Protein AF-A0AAW8KJ86-F1 (afdb_monomer)

Sequence (73 aa):
CLSTPLGAKLFVSSAVPKGTIIGLDRRYALEMVQAGGINVEYDKLIDCQMERAAVTSIAGFSKIFPDAVKVLA

Structure (mmCIF, N/CA/C/O backbone):
data_AF-A0AAW8KJ86-F1
#
_entry.id   AF-A0AAW8KJ86-F1
#
loop_
_atom_site.group_PDB
_atom_site.id
_atom_site.type_symbol
_atom_site.label_atom_id
_atom_site.label_alt_id
_atom_site.label_comp_id
_atom_site.label_asym_id
_atom_site.label_entity_id
_atom_site.label_seq_id
_atom_site.pdbx_PDB_ins_code
_atom_site.Cartn_x
_atom_site.Cartn_y
_atom_site.Cartn_z
_atom_site.occupancy
_atom_site.B_iso_or_equiv
_atom_site.auth_seq_id
_atom_site.auth_comp_id
_atom_site.auth_asym_id
_atom_site.auth_atom_id
_atom_site.pdbx_PDB_model_num
ATOM 1 N N . CYS A 1 1 ? 9.147 -13.775 10.659 1.00 47.88 1 CYS A N 1
ATOM 2 C CA . CYS A 1 1 ? 9.011 -13.456 9.221 1.00 47.88 1 CYS A CA 1
ATOM 3 C C . CYS A 1 1 ? 8.893 -14.771 8.460 1.00 47.88 1 CYS A C 1
ATOM 5 O O . CYS A 1 1 ? 9.822 -15.562 8.521 1.00 47.88 1 CYS A O 1
ATOM 7 N N . LEU A 1 2 ? 7.757 -15.042 7.806 1.00 53.12 2 LEU A N 1
ATOM 8 C CA . LEU A 1 2 ? 7.654 -16.188 6.896 1.00 53.12 2 LEU A CA 1
ATOM 9 C C . LEU A 1 2 ? 8.349 -15.806 5.583 1.00 53.12 2 LEU A C 1
ATOM 11 O O . LEU A 1 2 ? 7.851 -14.956 4.842 1.00 53.12 2 LEU A O 1
ATOM 15 N N . SER A 1 3 ? 9.519 -16.384 5.330 1.00 55.25 3 SER A N 1
ATOM 16 C CA . SER A 1 3 ? 10.201 -16.309 4.039 1.00 55.25 3 SER A CA 1
ATOM 17 C C . SER A 1 3 ? 9.747 -17.481 3.177 1.00 55.25 3 SER A C 1
ATOM 19 O O . SER A 1 3 ? 9.955 -18.638 3.540 1.00 55.25 3 SER A O 1
ATOM 21 N N . THR A 1 4 ? 9.108 -17.183 2.050 1.00 67.12 4 THR A N 1
ATOM 22 C CA . THR A 1 4 ? 8.799 -18.198 1.030 1.00 67.12 4 THR A CA 1
ATOM 23 C C . THR A 1 4 ? 10.085 -18.689 0.354 1.00 67.12 4 THR A C 1
ATOM 25 O O . THR A 1 4 ? 11.080 -17.959 0.355 1.00 67.12 4 THR A O 1
ATOM 28 N N . PRO A 1 5 ? 10.083 -19.872 -0.288 1.00 65.81 5 PRO A N 1
ATOM 29 C CA . PRO A 1 5 ? 11.210 -20.329 -1.111 1.00 65.81 5 PRO A CA 1
ATOM 30 C C . PRO A 1 5 ? 11.595 -19.344 -2.234 1.00 65.81 5 PRO A C 1
ATOM 32 O O . PRO A 1 5 ? 12.714 -19.385 -2.727 1.00 65.81 5 PRO A O 1
ATOM 35 N N . LEU A 1 6 ? 10.700 -18.417 -2.595 1.00 71.75 6 LEU A N 1
ATOM 36 C CA . LEU A 1 6 ? 10.927 -17.332 -3.556 1.00 71.75 6 LEU A CA 1
ATOM 37 C C . LEU A 1 6 ? 11.593 -16.080 -2.948 1.00 71.75 6 LEU A C 1
ATOM 39 O O . LEU A 1 6 ? 11.735 -15.070 -3.630 1.00 71.75 6 LEU A O 1
ATOM 43 N N . GLY A 1 7 ? 11.968 -16.094 -1.664 1.00 73.06 7 GLY A N 1
ATOM 44 C CA . GLY A 1 7 ? 12.620 -14.958 -0.997 1.00 73.06 7 GLY A CA 1
ATOM 45 C C . GLY A 1 7 ? 11.690 -13.776 -0.687 1.00 73.06 7 GLY A C 1
ATOM 46 O O . GLY A 1 7 ? 12.139 -12.752 -0.168 1.00 73.06 7 GLY A O 1
ATOM 47 N N . ALA A 1 8 ? 10.387 -13.903 -0.954 1.00 78.69 8 ALA A N 1
ATOM 48 C CA . ALA A 1 8 ? 9.405 -12.872 -0.646 1.00 78.69 8 ALA A CA 1
ATOM 49 C C . ALA A 1 8 ? 9.066 -12.850 0.853 1.00 78.69 8 ALA A C 1
ATOM 51 O O . ALA A 1 8 ? 8.871 -13.898 1.482 1.00 78.69 8 ALA A O 1
ATOM 52 N N . LYS A 1 9 ? 8.954 -11.637 1.410 1.00 81.88 9 LYS A N 1
ATOM 53 C CA . LYS A 1 9 ? 8.467 -11.406 2.776 1.00 81.88 9 LYS A CA 1
ATOM 54 C C . LYS A 1 9 ? 6.943 -11.432 2.775 1.00 81.88 9 LYS A C 1
ATOM 56 O O . LYS A 1 9 ? 6.321 -10.581 2.146 1.00 81.88 9 LYS A O 1
ATOM 61 N N . LEU A 1 10 ? 6.359 -12.379 3.504 1.00 82.00 10 LEU A N 1
ATOM 62 C CA . LEU A 1 10 ? 4.912 -12.446 3.689 1.00 82.00 10 LEU A CA 1
ATOM 63 C C . LEU A 1 10 ? 4.467 -11.600 4.882 1.00 82.00 10 LEU A C 1
ATOM 65 O O . LEU A 1 10 ? 5.046 -11.682 5.970 1.00 82.00 10 LEU A O 1
ATOM 69 N N . PHE A 1 11 ? 3.396 -10.840 4.671 1.00 83.56 11 PHE A N 1
ATOM 70 C CA . PHE A 1 11 ? 2.680 -10.101 5.702 1.00 83.56 11 PHE A CA 1
ATOM 71 C C . PHE A 1 11 ? 1.227 -10.562 5.698 1.00 83.56 11 PHE A C 1
ATOM 73 O O . PHE A 1 11 ? 0.562 -10.515 4.666 1.00 83.56 11 PHE A O 1
ATOM 80 N N . VAL A 1 12 ? 0.743 -11.025 6.849 1.00 82.50 12 VAL A N 1
ATOM 81 C CA . VAL A 1 12 ? -0.671 -11.359 7.030 1.00 82.50 12 VAL A CA 1
ATOM 82 C C . VAL A 1 12 ? -1.372 -10.099 7.515 1.00 82.50 12 VAL A C 1
ATOM 84 O O . VAL A 1 12 ? -0.980 -9.533 8.533 1.00 82.50 12 VAL A O 1
ATOM 87 N N . SER A 1 13 ? -2.383 -9.649 6.778 1.00 83.38 13 SER A N 1
ATOM 88 C CA . SER A 1 13 ? -3.165 -8.463 7.119 1.00 83.38 13 SER A CA 1
ATOM 89 C C . SER A 1 13 ? -4.649 -8.777 7.014 1.00 83.38 13 SER A C 1
ATOM 91 O O . SER A 1 13 ? -5.094 -9.341 6.017 1.00 83.38 13 SER A O 1
ATOM 93 N N . SER A 1 14 ? -5.418 -8.380 8.028 1.00 85.81 14 SER A N 1
ATOM 94 C CA . SER A 1 14 ? -6.884 -8.472 8.028 1.00 85.81 14 SER A CA 1
ATOM 95 C C . SER A 1 14 ? -7.541 -7.538 7.009 1.00 85.81 14 SER A C 1
ATOM 97 O O . SER A 1 14 ? -8.714 -7.712 6.697 1.00 85.81 14 SER A O 1
ATOM 99 N N . ALA A 1 15 ? -6.793 -6.566 6.476 1.00 85.69 15 ALA A N 1
ATOM 100 C CA . ALA A 1 15 ? -7.263 -5.668 5.427 1.00 85.69 15 ALA A CA 1
ATOM 101 C C . ALA A 1 15 ? -7.328 -6.340 4.044 1.00 85.69 15 ALA A C 1
ATOM 103 O O . ALA A 1 15 ? -7.925 -5.783 3.125 1.00 85.69 15 ALA A O 1
ATOM 104 N N . VAL A 1 16 ? -6.709 -7.516 3.876 1.00 84.94 16 VAL A N 1
ATOM 105 C CA . VAL A 1 16 ? -6.765 -8.278 2.624 1.00 84.94 16 VAL A CA 1
ATOM 106 C C . VAL A 1 16 ? -7.927 -9.280 2.698 1.00 84.94 16 VAL A C 1
ATOM 108 O O . VAL A 1 16 ? -8.010 -10.031 3.675 1.00 84.94 16 VAL A O 1
ATOM 111 N N . PRO A 1 17 ? -8.828 -9.320 1.697 1.00 86.44 17 PRO A N 1
ATOM 112 C CA . PRO A 1 17 ? -9.919 -10.290 1.652 1.00 86.44 17 PRO A CA 1
ATOM 113 C C . PRO A 1 17 ? -9.433 -11.745 1.721 1.00 86.44 17 PRO A C 1
ATOM 115 O O . PRO A 1 17 ? -8.333 -12.084 1.278 1.00 86.44 17 PRO A O 1
ATOM 118 N N . LYS A 1 18 ? -10.273 -12.633 2.269 1.00 85.06 18 LYS A N 1
ATOM 119 C CA . LYS A 1 18 ? -9.956 -14.066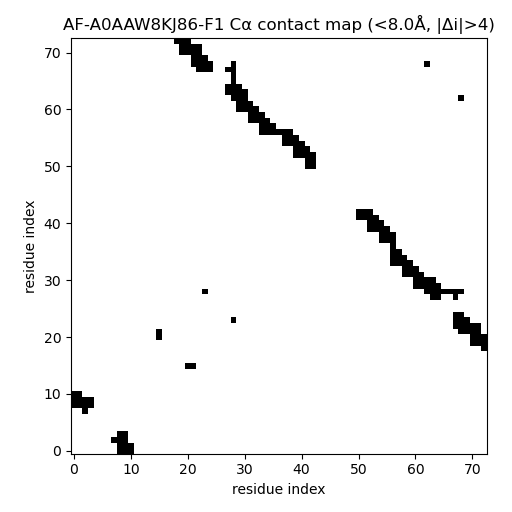 2.361 1.00 85.06 18 LYS A CA 1
ATOM 120 C C . LYS A 1 18 ? -9.726 -14.657 0.969 1.00 85.06 18 LYS A C 1
ATOM 122 O O . LYS A 1 18 ? -10.523 -14.433 0.067 1.00 85.06 18 LYS A O 1
ATOM 127 N N . GLY A 1 19 ? -8.662 -15.450 0.835 1.00 83.88 19 GLY A N 1
ATOM 128 C CA . GLY A 1 19 ? -8.290 -16.100 -0.425 1.00 83.88 19 GLY A CA 1
ATOM 129 C C . GLY A 1 19 ? -7.518 -15.204 -1.396 1.00 83.88 19 GLY A C 1
ATOM 130 O O . GLY A 1 19 ? -7.121 -15.677 -2.448 1.00 83.88 19 GLY A O 1
ATOM 131 N N . THR A 1 20 ? -7.259 -13.940 -1.051 1.00 84.50 20 THR A N 1
ATOM 132 C CA . THR A 1 20 ? -6.531 -13.012 -1.923 1.00 84.50 20 THR A CA 1
ATOM 133 C C . THR A 1 20 ? -5.088 -12.826 -1.461 1.00 84.50 20 THR A C 1
ATOM 135 O O . THR A 1 20 ? -4.814 -12.627 -0.276 1.00 84.50 20 THR A O 1
ATOM 138 N N . ILE A 1 21 ? -4.156 -12.841 -2.409 1.00 85.62 21 ILE A N 1
ATOM 139 C CA . ILE A 1 21 ? -2.745 -12.514 -2.209 1.00 85.62 21 ILE A CA 1
ATOM 140 C C . ILE A 1 21 ? -2.425 -11.262 -3.025 1.00 85.62 21 ILE A C 1
ATOM 142 O O . ILE A 1 21 ? -2.724 -11.178 -4.214 1.00 85.62 21 ILE A O 1
ATOM 146 N N . ILE A 1 22 ? -1.787 -10.279 -2.390 1.00 87.69 22 ILE A N 1
ATOM 147 C CA . ILE A 1 22 ? -1.318 -9.064 -3.060 1.00 87.69 22 ILE A CA 1
AT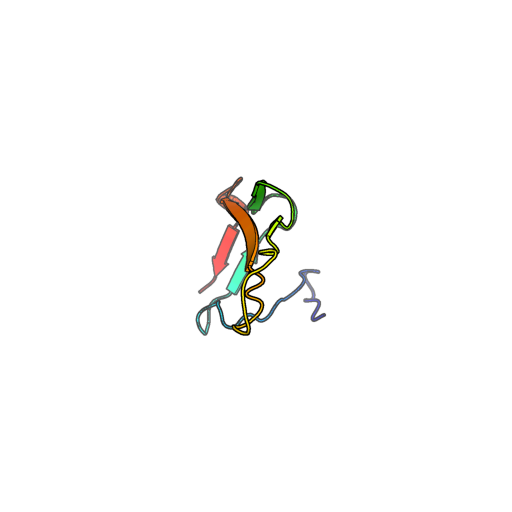OM 148 C C . ILE A 1 22 ? 0.208 -9.123 -3.137 1.00 87.69 22 ILE A C 1
ATOM 150 O O . ILE A 1 22 ? 0.894 -9.117 -2.116 1.00 87.69 22 ILE A O 1
ATOM 154 N N . GLY A 1 23 ? 0.735 -9.190 -4.356 1.00 87.38 23 GLY A N 1
ATOM 155 C CA . GLY A 1 23 ? 2.150 -9.026 -4.658 1.00 87.38 23 GLY A CA 1
ATOM 156 C C . GLY A 1 23 ? 2.490 -7.547 -4.802 1.00 87.38 23 GLY A C 1
ATOM 157 O O . GLY A 1 23 ? 1.889 -6.852 -5.620 1.00 87.38 23 GLY A O 1
ATOM 158 N N . LEU A 1 24 ? 3.450 -7.077 -4.007 1.00 87.31 24 LEU A N 1
ATOM 159 C CA . LEU A 1 24 ? 3.963 -5.709 -4.040 1.00 87.31 24 LEU A CA 1
ATOM 160 C C . LEU A 1 24 ? 5.484 -5.748 -4.187 1.00 87.31 24 LEU A C 1
ATOM 162 O O . LEU A 1 24 ? 6.169 -6.354 -3.356 1.00 87.31 24 LEU A O 1
ATOM 166 N N . ASP A 1 25 ? 6.019 -5.070 -5.199 1.00 85.81 25 ASP A N 1
ATOM 167 C CA . ASP A 1 25 ? 7.450 -4.772 -5.244 1.00 85.81 25 ASP A CA 1
ATOM 168 C C . ASP A 1 25 ? 7.799 -3.703 -4.197 1.00 85.81 25 ASP A C 1
ATOM 170 O O . ASP A 1 25 ? 7.307 -2.575 -4.228 1.00 85.81 25 ASP A O 1
ATOM 174 N N . ARG A 1 26 ? 8.712 -4.034 -3.282 1.00 79.31 26 ARG A N 1
ATOM 175 C CA . ARG A 1 26 ? 9.187 -3.121 -2.236 1.00 79.31 26 ARG A CA 1
ATOM 176 C C . ARG A 1 26 ? 9.788 -1.821 -2.786 1.00 79.31 26 ARG A C 1
ATOM 178 O O . ARG A 1 26 ? 9.792 -0.831 -2.059 1.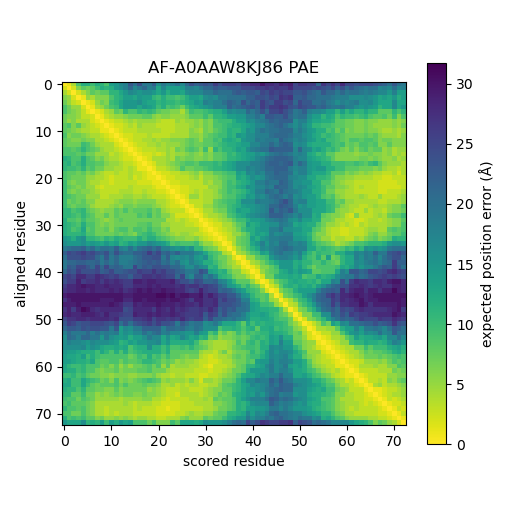00 79.31 26 ARG A O 1
ATOM 185 N N . ARG A 1 27 ? 10.364 -1.831 -3.989 1.00 79.94 27 ARG A N 1
ATOM 186 C CA . ARG A 1 27 ? 11.114 -0.690 -4.539 1.00 79.94 27 ARG A CA 1
ATOM 187 C C . ARG A 1 27 ? 10.264 0.232 -5.406 1.00 79.94 27 ARG A C 1
ATOM 189 O O . ARG A 1 27 ? 10.563 1.417 -5.464 1.00 79.94 27 ARG A O 1
ATOM 196 N N . TYR A 1 28 ? 9.234 -0.304 -6.061 1.00 78.69 28 TYR A N 1
ATOM 197 C CA . TYR A 1 28 ? 8.539 0.401 -7.145 1.00 78.69 28 TYR A CA 1
ATOM 198 C C . TYR A 1 28 ? 7.006 0.325 -7.084 1.00 78.69 28 TYR A C 1
ATOM 200 O O . TYR A 1 28 ? 6.337 0.983 -7.878 1.00 78.69 28 TYR A O 1
ATOM 208 N N . ALA A 1 29 ? 6.417 -0.439 -6.157 1.00 80.62 29 ALA A N 1
ATOM 209 C CA . ALA A 1 29 ? 4.962 -0.574 -6.101 1.00 80.62 29 ALA A CA 1
ATOM 210 C C . ALA A 1 29 ? 4.249 0.706 -5.652 1.00 80.62 29 ALA A C 1
ATOM 212 O O . ALA A 1 29 ? 3.200 1.042 -6.201 1.00 80.62 29 ALA A O 1
ATOM 213 N N . LEU A 1 30 ? 4.783 1.396 -4.641 1.00 84.56 30 LEU A N 1
ATOM 214 C CA . LEU A 1 30 ? 4.090 2.492 -3.967 1.00 84.56 30 LEU A CA 1
ATOM 215 C C . LEU A 1 30 ? 5.016 3.678 -3.709 1.00 84.56 30 LEU A C 1
ATOM 217 O O . LEU A 1 30 ? 6.139 3.507 -3.239 1.00 84.56 30 LEU A O 1
ATOM 221 N N . GLU A 1 31 ? 4.490 4.874 -3.940 1.00 82.81 31 GLU A N 1
ATOM 222 C CA . GLU A 1 31 ? 5.010 6.118 -3.391 1.00 82.81 31 GLU A CA 1
ATOM 223 C C . GLU A 1 31 ? 4.269 6.415 -2.097 1.00 82.81 31 GLU A C 1
ATOM 225 O O . GLU A 1 31 ? 3.038 6.343 -2.052 1.00 82.81 31 GLU A O 1
ATOM 230 N N . MET A 1 32 ? 5.015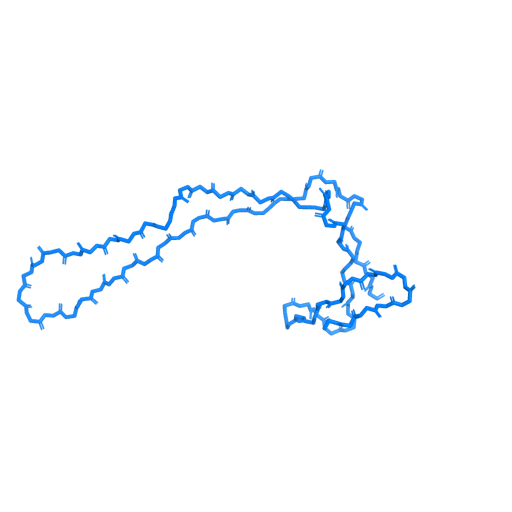 6.758 -1.053 1.00 82.06 32 MET A N 1
ATOM 231 C CA . MET A 1 32 ? 4.460 7.313 0.171 1.00 82.06 32 MET A CA 1
ATOM 232 C C . MET A 1 32 ? 4.793 8.799 0.200 1.00 82.06 32 MET A C 1
ATOM 234 O O . MET A 1 32 ? 5.963 9.172 0.265 1.00 82.06 32 MET A O 1
ATOM 238 N N . VAL A 1 33 ? 3.763 9.636 0.182 1.00 80.69 33 VAL A N 1
ATOM 239 C CA . VAL A 1 33 ? 3.895 11.078 0.370 1.00 80.69 33 VAL A CA 1
ATOM 240 C C . VAL A 1 33 ? 3.499 11.383 1.803 1.00 80.69 33 VAL A C 1
ATOM 242 O O . VAL A 1 33 ? 2.357 11.159 2.193 1.00 80.69 33 VAL A O 1
ATOM 245 N N . GLN A 1 34 ? 4.434 11.891 2.596 1.00 77.31 34 GLN A N 1
ATOM 246 C CA . GLN A 1 34 ? 4.144 12.378 3.939 1.00 77.31 34 GLN A CA 1
ATOM 247 C C . GLN A 1 34 ? 4.188 13.905 3.931 1.00 77.31 34 GLN A C 1
ATOM 249 O O . GLN A 1 34 ? 5.198 14.495 3.546 1.00 77.31 34 GLN A O 1
ATOM 254 N N . ALA A 1 35 ? 3.092 14.543 4.337 1.00 65.75 35 ALA A N 1
ATOM 255 C CA . ALA A 1 35 ? 2.991 15.994 4.425 1.00 65.75 35 ALA A CA 1
ATOM 256 C C . ALA A 1 35 ? 2.979 16.413 5.900 1.00 65.75 35 ALA A C 1
ATOM 258 O O . ALA A 1 35 ? 2.033 16.129 6.631 1.00 65.75 35 ALA A O 1
ATOM 259 N N . GLY A 1 36 ? 4.041 17.093 6.332 1.00 61.41 36 GLY A N 1
ATOM 260 C CA . GLY A 1 36 ? 4.205 17.528 7.720 1.00 61.41 36 GLY A CA 1
ATOM 261 C C . GLY A 1 36 ? 4.724 16.434 8.664 1.00 61.41 36 GLY A C 1
ATOM 262 O O . GLY A 1 36 ? 4.611 15.230 8.417 1.00 61.41 36 GLY A O 1
ATOM 263 N N . GLY A 1 37 ? 5.362 16.875 9.751 1.00 66.31 37 GLY A N 1
ATOM 264 C CA . GLY A 1 37 ? 5.722 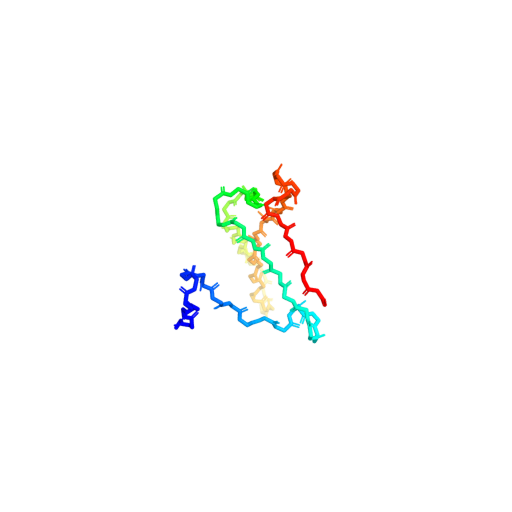16.012 10.876 1.00 66.31 37 GLY A CA 1
ATOM 265 C C . GLY A 1 37 ? 4.506 15.672 11.741 1.00 66.31 37 GLY A C 1
ATOM 266 O O . GLY A 1 37 ? 3.383 16.069 11.438 1.00 66.31 37 GLY A O 1
ATOM 267 N N . ILE A 1 38 ? 4.737 14.955 12.841 1.00 58.69 38 ILE A N 1
ATOM 268 C CA . ILE A 1 38 ? 3.715 14.744 13.870 1.00 58.69 38 ILE A CA 1
ATOM 269 C C . ILE A 1 38 ? 3.403 16.116 14.480 1.00 58.69 38 ILE A C 1
ATOM 271 O O . ILE A 1 38 ? 4.220 16.650 15.231 1.00 58.69 38 ILE A O 1
ATOM 275 N N . ASN A 1 39 ? 2.258 16.704 14.130 1.00 57.44 39 ASN A N 1
ATOM 276 C CA . ASN A 1 39 ? 1.816 17.947 14.750 1.00 57.44 39 ASN A CA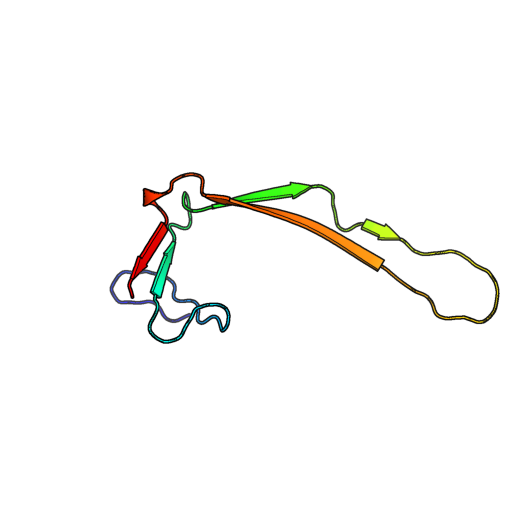 1
ATOM 277 C C . ASN A 1 39 ? 1.064 17.582 16.034 1.00 57.44 39 ASN A C 1
ATOM 279 O O . ASN A 1 39 ? 0.061 16.863 15.980 1.00 57.44 39 ASN A O 1
ATOM 283 N N . VAL A 1 40 ? 1.601 18.004 17.179 1.00 59.03 40 VAL A N 1
ATOM 284 C CA . VAL A 1 40 ? 0.985 17.799 18.493 1.00 59.03 40 VAL A CA 1
ATOM 285 C C . VAL A 1 40 ? 0.536 19.159 19.001 1.00 59.03 40 VAL A C 1
ATOM 287 O O . VAL A 1 40 ? 1.347 19.954 19.474 1.00 59.03 40 VAL A O 1
ATOM 290 N N . GLU A 1 41 ? -0.757 19.432 18.872 1.00 57.47 41 GLU A N 1
ATOM 291 C CA . GLU A 1 41 ? -1.360 20.647 19.409 1.00 57.47 41 GLU A CA 1
ATOM 292 C C . GLU A 1 41 ? -1.747 20.406 20.873 1.00 57.47 41 GLU A C 1
ATOM 294 O O . GLU A 1 41 ? -2.525 19.503 21.188 1.00 57.47 41 GLU A O 1
ATOM 299 N N . TYR A 1 42 ? -1.154 21.199 21.769 1.00 52.06 42 TYR A N 1
ATOM 300 C CA . TYR A 1 42 ? -1.485 21.241 23.191 1.00 52.06 42 TYR A CA 1
ATOM 301 C C . TYR A 1 42 ? -2.238 22.542 23.467 1.00 52.06 42 TYR A C 1
ATOM 303 O O . TYR A 1 42 ? -1.651 23.621 23.374 1.00 52.06 42 TYR A O 1
ATOM 311 N N . ASP A 1 43 ? -3.522 22.445 23.804 1.00 57.28 43 ASP A N 1
ATOM 312 C CA . ASP A 1 43 ? -4.327 23.603 24.189 1.00 57.28 43 ASP A CA 1
ATOM 313 C C . ASP A 1 43 ? -3.925 24.050 25.605 1.00 57.28 43 ASP A C 1
ATOM 315 O O . ASP A 1 43 ? -4.022 23.275 26.561 1.00 57.28 43 ASP A O 1
ATOM 319 N N . LYS A 1 44 ? -3.388 25.267 25.758 1.00 57.44 44 LYS A N 1
ATOM 320 C CA . LYS A 1 44 ? -2.956 25.784 27.067 1.00 57.44 44 LYS A CA 1
ATOM 321 C C . LYS A 1 44 ? -4.008 26.739 27.646 1.00 57.44 44 LYS A C 1
ATOM 323 O O . LYS A 1 44 ? -3.897 27.948 27.476 1.00 57.44 44 LYS A O 1
ATOM 328 N N . LEU A 1 45 ? -4.878 26.131 28.468 1.00 50.97 45 LEU A N 1
ATOM 329 C CA . LEU A 1 45 ? -5.680 26.664 29.592 1.00 50.97 45 LEU A CA 1
ATOM 330 C C . LEU A 1 45 ? -7.065 27.280 29.281 1.00 50.97 45 LEU A C 1
ATOM 332 O O . LEU A 1 45 ? -7.151 28.277 28.577 1.00 50.97 45 LEU A O 1
ATOM 336 N N . ILE A 1 46 ? -8.124 26.760 29.937 1.00 51.56 46 ILE A N 1
ATOM 337 C CA . ILE A 1 46 ? -8.875 27.386 31.061 1.00 51.56 46 ILE A CA 1
ATOM 338 C C . ILE A 1 46 ? -9.846 26.345 31.688 1.00 51.56 46 ILE A C 1
ATOM 340 O O . ILE A 1 46 ? -10.664 25.751 30.997 1.00 51.56 46 ILE A O 1
ATOM 344 N N . ASP A 1 47 ? -9.710 26.151 33.007 1.00 53.53 47 ASP A N 1
ATOM 345 C CA . ASP A 1 47 ? -10.555 25.434 33.986 1.00 53.53 47 ASP A CA 1
ATOM 346 C C . ASP A 1 47 ? -11.030 23.981 33.734 1.00 53.53 47 ASP A C 1
ATOM 348 O O . ASP A 1 47 ? -11.913 23.684 32.937 1.00 53.53 47 ASP A O 1
ATOM 352 N N . CYS A 1 48 ? -10.502 23.073 34.569 1.00 58.62 48 CYS A N 1
ATOM 353 C CA . CYS A 1 48 ? -11.030 21.754 34.967 1.00 58.62 48 CYS A CA 1
ATOM 354 C C . CYS A 1 48 ? -11.520 20.741 33.906 1.00 58.62 48 CYS A C 1
ATOM 356 O O . CYS A 1 48 ? -12.053 19.705 34.304 1.00 58.62 48 CYS A O 1
ATOM 358 N N . GLN A 1 49 ? -11.345 20.947 32.600 1.00 54.56 49 GLN A N 1
ATOM 359 C CA . GLN A 1 49 ? -11.896 20.050 31.574 1.00 54.56 49 GLN A CA 1
ATOM 360 C C . GLN A 1 49 ? -10.808 19.522 30.623 1.00 54.56 49 GLN A C 1
ATOM 362 O O . GLN A 1 49 ? -10.209 20.271 29.867 1.00 54.56 49 GLN A O 1
ATOM 367 N N . MET A 1 50 ? -10.568 18.208 30.729 1.00 56.06 50 MET A N 1
ATOM 368 C CA . MET A 1 50 ? -9.861 17.274 29.831 1.00 56.06 50 MET A CA 1
ATOM 369 C C . MET A 1 50 ? -8.819 17.857 28.852 1.00 56.06 50 MET A C 1
ATOM 371 O O . MET A 1 50 ? -9.166 18.411 27.813 1.00 56.06 50 MET A O 1
ATOM 375 N N . GLU A 1 51 ? -7.533 17.580 29.107 1.00 51.19 51 GLU A N 1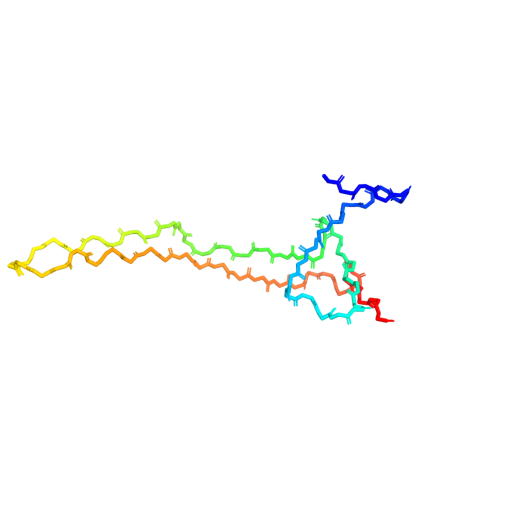
ATOM 376 C CA . GLU A 1 51 ? -6.452 17.741 28.123 1.00 51.19 51 GLU A CA 1
ATOM 377 C C . GLU A 1 51 ? -6.763 16.930 26.851 1.00 51.19 51 GLU A C 1
ATOM 379 O O . GLU A 1 51 ? -6.677 15.699 26.833 1.00 51.19 51 GLU A O 1
ATOM 384 N N . ARG A 1 52 ? -7.146 17.608 25.766 1.00 59.19 52 ARG A N 1
ATOM 385 C CA . ARG A 1 52 ? -7.389 16.979 24.465 1.00 59.19 52 ARG A CA 1
ATOM 386 C C . ARG A 1 52 ? -6.163 17.164 23.577 1.00 59.19 52 ARG A C 1
ATOM 388 O O . ARG A 1 52 ? -6.086 18.108 22.802 1.00 59.19 52 ARG A O 1
ATOM 395 N N . ALA A 1 53 ? -5.211 16.241 23.675 1.00 57.19 53 ALA A N 1
ATOM 396 C CA . ALA A 1 53 ? -4.103 16.166 22.729 1.00 57.19 53 ALA A CA 1
ATOM 397 C C . ALA A 1 53 ? -4.593 15.559 21.403 1.00 57.19 53 ALA A C 1
ATOM 399 O O . ALA A 1 53 ? -5.089 14.429 21.373 1.00 57.19 53 ALA A O 1
ATOM 400 N N . ALA A 1 54 ? -4.455 16.298 20.302 1.00 61.31 54 ALA A N 1
ATOM 401 C CA . ALA A 1 54 ? -4.690 15.780 18.959 1.00 61.31 54 ALA A CA 1
ATOM 402 C C . ALA A 1 54 ? -3.342 15.545 18.271 1.00 61.31 54 ALA A C 1
ATOM 404 O O . ALA A 1 54 ? -2.586 16.478 18.014 1.00 61.31 54 ALA A O 1
ATOM 405 N N . VAL A 1 55 ? -3.044 14.278 17.983 1.00 63.81 55 VAL A N 1
ATOM 406 C CA . VAL A 1 55 ? -1.866 13.871 17.213 1.00 63.81 55 VAL A CA 1
ATOM 407 C C . VAL A 1 55 ? -2.324 13.624 15.783 1.00 63.81 55 VAL A C 1
ATOM 409 O O . VAL A 1 55 ? -3.082 12.685 15.533 1.00 63.81 55 VAL A O 1
ATOM 412 N N . THR A 1 56 ? -1.891 14.463 14.842 1.00 71.19 56 THR A N 1
ATOM 413 C CA . THR A 1 56 ? -2.228 14.297 13.421 1.00 71.19 56 THR A CA 1
ATOM 414 C C . THR A 1 56 ? -0.978 14.025 12.592 1.00 71.19 56 THR A C 1
ATOM 416 O O . THR A 1 56 ? 0.120 14.507 12.874 1.00 71.19 56 THR A O 1
ATOM 419 N N . SER A 1 57 ? -1.120 13.174 11.580 1.00 73.06 57 SER A N 1
ATOM 420 C CA . SER A 1 57 ? -0.074 12.880 10.601 1.00 73.06 57 SER A CA 1
ATOM 421 C C . SER A 1 57 ? -0.738 12.636 9.256 1.00 73.06 57 SER A C 1
ATOM 423 O O . SER A 1 57 ? -1.667 11.833 9.163 1.00 73.06 57 SER A O 1
ATOM 425 N N . ILE A 1 58 ? -0.286 13.345 8.222 1.00 76.62 58 ILE A N 1
ATOM 426 C CA . ILE A 1 58 ? -0.842 13.236 6.873 1.00 76.62 58 ILE A CA 1
ATOM 427 C C . ILE A 1 58 ? 0.094 12.356 6.048 1.00 76.62 58 ILE A C 1
ATOM 429 O O . ILE A 1 58 ? 1.233 12.729 5.767 1.00 76.62 58 ILE A O 1
ATOM 433 N N . ALA A 1 59 ? -0.401 11.185 5.653 1.00 79.00 59 ALA A N 1
ATOM 434 C CA . ALA A 1 59 ? 0.278 10.281 4.736 1.00 79.00 59 ALA A CA 1
ATOM 435 C C . ALA A 1 59 ? -0.667 9.898 3.591 1.00 79.00 59 ALA A C 1
ATOM 437 O O . ALA A 1 59 ? -1.800 9.476 3.822 1.00 79.00 59 ALA A O 1
ATOM 438 N N . GLY A 1 60 ? -0.191 10.047 2.360 1.00 81.50 60 GLY A N 1
ATOM 439 C CA . GLY A 1 60 ? -0.838 9.588 1.139 1.00 81.50 60 GLY A CA 1
ATOM 440 C C . GLY A 1 60 ? -0.023 8.475 0.490 1.00 81.50 60 GLY A C 1
ATOM 441 O O . GLY A 1 60 ? 1.204 8.462 0.576 1.00 81.50 60 GLY A O 1
ATOM 442 N N . PHE A 1 61 ? -0.704 7.545 -0.174 1.00 84.44 61 PHE A N 1
ATOM 443 C CA . PHE A 1 61 ? -0.068 6.462 -0.919 1.00 84.44 61 PHE A CA 1
ATOM 444 C C . PHE A 1 61 ? -0.573 6.459 -2.359 1.00 84.44 61 PHE A C 1
ATOM 446 O O . PHE A 1 61 ? -1.779 6.569 -2.587 1.00 84.44 61 PHE A O 1
ATOM 453 N N . SER A 1 62 ? 0.333 6.301 -3.321 1.00 85.56 62 SER A N 1
ATOM 454 C CA . SER A 1 62 ? 0.002 6.190 -4.747 1.00 85.56 62 SER A CA 1
ATOM 455 C C . SER A 1 62 ? 0.770 5.044 -5.402 1.00 85.56 62 SER A C 1
ATOM 457 O O . SER A 1 62 ? 1.858 4.690 -4.954 1.00 85.56 62 SER A O 1
ATOM 459 N N . LYS A 1 63 ? 0.214 4.444 -6.461 1.00 86.06 63 LYS A N 1
ATOM 460 C CA . LYS A 1 63 ? 0.911 3.420 -7.255 1.00 86.06 63 LYS A CA 1
ATOM 461 C C . LYS A 1 63 ? 1.784 4.112 -8.296 1.00 86.06 63 LYS A C 1
ATOM 463 O O . LYS A 1 63 ? 1.246 4.773 -9.178 1.00 86.06 63 LYS A O 1
ATOM 468 N N . ILE A 1 64 ? 3.101 3.932 -8.216 1.00 84.19 64 ILE A N 1
ATOM 469 C CA . ILE A 1 64 ? 4.037 4.517 -9.194 1.00 84.19 64 ILE A CA 1
ATOM 470 C C . ILE A 1 64 ? 4.018 3.691 -10.479 1.00 84.19 64 ILE A C 1
ATOM 472 O O . ILE A 1 64 ? 3.877 4.227 -11.574 1.00 84.19 64 ILE A O 1
ATOM 476 N N . PHE A 1 65 ? 4.115 2.368 -10.329 1.00 84.19 65 PHE A N 1
ATOM 477 C CA . PHE A 1 65 ? 4.087 1.427 -11.438 1.00 84.19 65 PHE A CA 1
ATOM 478 C C . PHE A 1 65 ? 2.937 0.438 -11.240 1.00 84.19 65 PHE A C 1
ATOM 480 O O . PHE A 1 65 ? 2.981 -0.367 -10.305 1.00 84.19 65 PHE A O 1
ATOM 487 N N . PRO A 1 66 ? 1.900 0.464 -12.095 1.00 82.25 66 PRO A N 1
ATOM 488 C CA . PRO A 1 66 ? 0.759 -0.435 -11.949 1.00 82.25 66 PRO A CA 1
ATOM 489 C C . PRO A 1 66 ? 1.170 -1.908 -12.082 1.00 82.25 66 PRO A C 1
ATOM 491 O O . PRO A 1 66 ? 0.637 -2.745 -11.359 1.00 82.25 66 PRO A O 1
ATOM 494 N N . ASP A 1 67 ? 2.172 -2.205 -12.913 1.00 85.56 67 ASP A N 1
ATOM 495 C CA . ASP A 1 67 ? 2.691 -3.564 -13.122 1.00 85.56 67 ASP A CA 1
ATOM 496 C C . ASP A 1 67 ? 3.490 -4.106 -11.925 1.00 85.56 67 ASP A C 1
ATOM 498 O O . ASP A 1 67 ? 3.657 -5.316 -11.784 1.00 85.56 67 ASP A O 1
ATOM 502 N N . ALA A 1 68 ? 3.94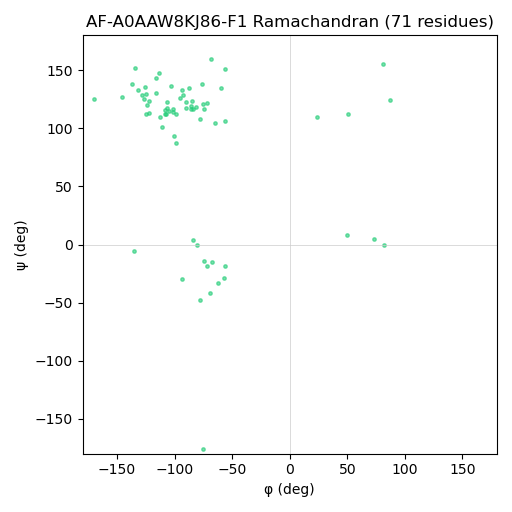6 -3.229 -11.023 1.00 83.56 68 ALA A N 1
ATOM 503 C CA . ALA A 1 68 ? 4.644 -3.608 -9.793 1.00 83.56 68 ALA A CA 1
ATOM 504 C C . ALA A 1 68 ? 3.684 -4.048 -8.664 1.00 83.56 68 ALA A C 1
ATOM 506 O O . ALA A 1 68 ? 4.128 -4.400 -7.564 1.00 83.56 68 ALA A O 1
ATOM 507 N N . VAL A 1 69 ? 2.371 -4.034 -8.928 1.00 86.44 69 VAL A N 1
ATOM 508 C CA . VAL A 1 69 ? 1.314 -4.497 -8.024 1.00 86.44 69 VAL A CA 1
ATOM 509 C C . VAL A 1 69 ? 0.477 -5.563 -8.723 1.00 86.44 69 VAL A C 1
ATOM 511 O O . VAL A 1 69 ? -0.194 -5.285 -9.716 1.00 86.44 69 VAL A O 1
ATOM 514 N N . LYS A 1 70 ? 0.431 -6.776 -8.167 1.00 88.19 70 LYS A N 1
ATOM 515 C CA . LYS A 1 70 ? -0.405 -7.858 -8.701 1.00 88.19 70 LYS A CA 1
ATOM 516 C C . LYS A 1 70 ? -1.330 -8.415 -7.634 1.00 88.19 70 LYS A C 1
ATOM 518 O O . LYS A 1 70 ? -0.889 -8.779 -6.552 1.00 88.19 70 LYS A O 1
ATOM 523 N N . VAL A 1 71 ? -2.612 -8.515 -7.960 1.00 87.00 71 VAL A N 1
ATOM 524 C CA . VAL A 1 71 ? -3.579 -9.256 -7.149 1.00 87.00 71 VAL A CA 1
ATOM 525 C C . VAL A 1 71 ? -3.693 -10.659 -7.731 1.00 87.00 71 VAL A C 1
ATOM 527 O O . VAL A 1 71 ? -3.914 -10.818 -8.932 1.00 87.00 71 VAL A O 1
ATOM 530 N N . LEU A 1 72 ? -3.498 -11.656 -6.880 1.00 82.31 72 LEU A N 1
ATOM 531 C CA . LEU A 1 72 ? -3.700 -13.068 -7.165 1.00 82.31 72 LEU A CA 1
ATOM 532 C C . LEU A 1 72 ? -4.883 -13.497 -6.292 1.00 82.31 72 LEU A C 1
ATOM 534 O O . LEU A 1 72 ? -4.778 -13.477 -5.066 1.00 82.31 72 LEU A O 1
ATOM 538 N N . ALA A 1 73 ? -6.019 -13.771 -6.924 1.00 70.31 73 ALA A N 1
ATOM 539 C CA . ALA A 1 73 ? -7.241 -14.245 -6.279 1.00 70.31 73 ALA A CA 1
ATOM 540 C C . ALA A 1 73 ? -7.514 -15.690 -6.698 1.00 70.31 73 ALA A C 1
ATOM 542 O O . ALA A 1 73 ? -7.103 -16.043 -7.830 1.00 70.31 73 ALA A O 1
#

Foldseek 3Di:
DDQDPVRDDDDDDPVDDPPKDKQADPPQQKDKDWDDDFDWDFDDDDDDDDGDTDTDTDIDMDGRDPVRIDMDD

Secondary structure (DSSP, 8-state):
-EE-TT-PEE---TTSPTT-EEEE-TTTSEEEEEEEEEEEE-----SSS----EEEEEEEEEES-GGGEEEE-

Nearest PDB structures (foldseek):
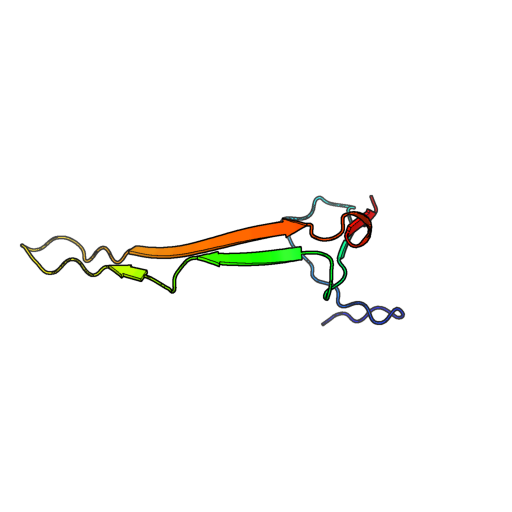  4tw1-assembly1_G  TM=2.417E-01  e=3.623E+00  Staphylococcus aureus subsp. aureus USA300_TCH1516
  7q9y-assembly1_A  TM=2.106E-01  e=4.866E+00  Clostridium perfringens CPE

pLDDT: mean 73.49, std 12.66, range [47.88, 88.19]

Mean predicted aligned error: 12.19 Å

Solvent-accessible surface area (backbone atoms only — not comparable to full-atom values): 4964 Å² total; per-residue (Å²): 130,58,67,47,100,83,72,47,80,62,80,91,56,90,88,50,60,89,81,51,45,77,48,66,42,92,87,48,19,63,45,77,50,71,58,72,66,81,48,71,53,76,82,86,84,83,80,99,70,77,92,69,72,50,80,48,72,48,72,47,78,44,70,71,33,69,86,36,46,44,80,48,111

Radius of gyration: 19.63 Å; Cα contacts (8 Å, |Δi|>4): 92; chains: 1; bounding box: 24×48×48 Å